Protein AF-A0A5D0V761-F1 (afdb_monomer)

Sequence (69 aa):
MRVRNLEFLWKDATSGGGGCPALYKTEGGYVVQGIKLDDATRAQLRQLADDEDGVFVPANVLDRLREIG

Solvent-accessible surface area (backbone atoms only — not comparable to full-atom values): 4582 Å² total; per-residue (Å²): 138,86,89,65,73,77,44,80,73,53,50,45,90,78,62,81,84,87,66,76,33,29,31,25,44,39,88,96,49,72,50,76,47,46,46,78,58,53,71,77,63,52,67,68,56,78,88,73,49,96,92,54,87,72,58,51,64,64,64,74,48,53,57,60,59,69,76,78,110

Secondary structure (DSSP, 8-state):
-----PEEEEE-TT-SSS---EEEEETTEEEEE-EEPPHHHHTTSSS--TT---EE--THHHHGGGG--

Foldseek 3Di:
DDFDDWAWDAWDPPPDDDDTWGWTDGVPGIDTDAAADDPVVFVVDPPADPPDGDHDDPCVRPPCVVVVD

Radius of gyration: 13.27 Å; Cα contacts (8 Å, |Δi|>4): 85; chains: 1; bounding box: 27×34×31 Å

Structure (mmCIF, N/CA/C/O backbone):
data_AF-A0A5D0V761-F1
#
_entry.id   AF-A0A5D0V761-F1
#
loop_
_atom_site.group_PDB
_atom_site.id
_atom_site.type_symbol
_atom_site.label_atom_id
_atom_site.label_alt_id
_atom_site.label_comp_id
_atom_site.label_asym_id
_atom_site.label_entity_id
_atom_site.label_seq_id
_atom_site.pdbx_PDB_ins_code
_atom_site.Cartn_x
_atom_site.Cartn_y
_atom_site.Cartn_z
_atom_site.occupancy
_atom_site.B_iso_or_equiv
_atom_site.auth_seq_id
_atom_site.auth_comp_id
_atom_site.auth_asym_id
_atom_site.auth_atom_id
_atom_site.pdbx_PDB_model_num
ATOM 1 N N . MET A 1 1 ? -12.664 -7.197 -5.229 1.00 63.41 1 MET A N 1
ATOM 2 C CA . MET A 1 1 ? -13.298 -6.464 -4.101 1.00 63.41 1 MET A CA 1
ATOM 3 C C . MET A 1 1 ? -13.728 -5.061 -4.543 1.00 63.41 1 MET A C 1
ATOM 5 O O . MET A 1 1 ? -13.005 -4.441 -5.311 1.00 63.41 1 MET A O 1
ATOM 9 N N . ARG A 1 2 ? -14.884 -4.540 -4.100 1.00 73.00 2 ARG A N 1
ATOM 10 C CA . ARG A 1 2 ? -15.235 -3.111 -4.256 1.00 73.00 2 ARG A CA 1
ATOM 11 C C . ARG A 1 2 ? -15.154 -2.445 -2.890 1.00 73.00 2 ARG A C 1
ATOM 13 O O . ARG A 1 2 ? -16.027 -2.676 -2.061 1.00 73.00 2 ARG A O 1
ATOM 20 N N . VAL A 1 3 ? -14.131 -1.627 -2.682 1.00 73.56 3 VAL A N 1
ATOM 21 C CA . VAL A 1 3 ? -14.006 -0.813 -1.472 1.00 73.56 3 VAL A CA 1
ATOM 22 C C . VAL A 1 3 ? -14.863 0.442 -1.641 1.00 73.56 3 VAL A C 1
ATOM 24 O O . VAL A 1 3 ? -14.810 1.094 -2.685 1.00 73.56 3 VAL A O 1
ATOM 27 N N . ARG A 1 4 ? -15.695 0.755 -0.648 1.00 77.56 4 ARG A N 1
ATOM 28 C CA . ARG A 1 4 ? -16.491 1.990 -0.581 1.00 77.56 4 ARG A CA 1
AT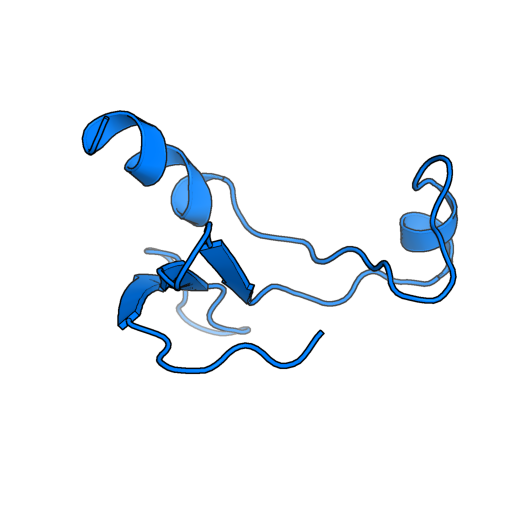OM 29 C C . ARG A 1 4 ? -15.986 2.808 0.610 1.00 77.56 4 ARG A C 1
ATOM 31 O O . ARG A 1 4 ? -15.483 2.223 1.560 1.00 77.56 4 ARG A O 1
ATOM 38 N N . ASN A 1 5 ? -16.118 4.134 0.554 1.00 87.06 5 ASN A N 1
ATOM 39 C CA . ASN A 1 5 ? -15.757 5.053 1.645 1.00 87.06 5 ASN A CA 1
ATOM 40 C C . ASN A 1 5 ? -14.285 4.931 2.092 1.00 87.06 5 ASN A C 1
ATOM 42 O O . ASN A 1 5 ? -13.974 4.312 3.107 1.00 87.06 5 ASN A O 1
ATOM 46 N N . LEU A 1 6 ? -13.374 5.519 1.314 1.00 92.88 6 LEU A N 1
ATOM 47 C CA . LEU A 1 6 ? -11.966 5.636 1.696 1.00 92.88 6 LEU A CA 1
ATOM 48 C C . LEU A 1 6 ? -11.761 6.899 2.535 1.00 92.88 6 LEU A C 1
ATOM 50 O O . LEU A 1 6 ? -11.949 8.008 2.037 1.00 92.88 6 LEU A O 1
ATOM 54 N N . GLU A 1 7 ? -11.337 6.732 3.781 1.00 94.19 7 GLU A N 1
ATOM 55 C CA . GLU A 1 7 ? -10.849 7.827 4.618 1.00 94.19 7 GLU A CA 1
ATOM 56 C C . GLU A 1 7 ? -9.336 7.947 4.424 1.00 94.19 7 GLU A C 1
ATOM 58 O O . GLU A 1 7 ? -8.58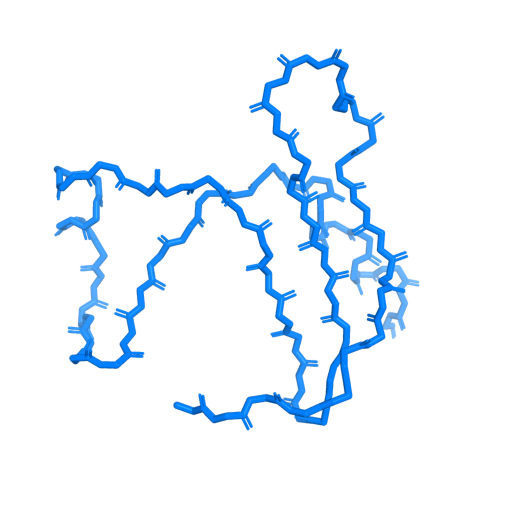9 7.018 4.725 1.00 94.19 7 GLU A O 1
ATOM 63 N N . PHE A 1 8 ? -8.873 9.076 3.892 1.00 93.00 8 PHE A N 1
ATOM 64 C CA . PHE A 1 8 ? -7.441 9.345 3.782 1.00 93.00 8 PHE A CA 1
ATOM 65 C C . PHE A 1 8 ? -6.828 9.516 5.172 1.00 93.00 8 PHE A C 1
ATOM 67 O O . PHE A 1 8 ? -7.319 10.321 5.960 1.00 93.00 8 PHE A O 1
ATOM 74 N N . LEU A 1 9 ? -5.733 8.804 5.442 1.00 92.06 9 LEU A N 1
ATOM 75 C CA . LEU A 1 9 ? -5.007 8.936 6.701 1.00 92.06 9 LEU A CA 1
ATOM 76 C C . LEU A 1 9 ? -3.767 9.814 6.523 1.00 92.06 9 LEU A C 1
ATOM 78 O O . LEU A 1 9 ? -3.699 10.932 7.029 1.00 92.06 9 LEU A O 1
ATOM 82 N N . TRP A 1 10 ? -2.776 9.314 5.786 1.00 91.88 10 TRP A N 1
ATOM 83 C CA . TRP A 1 10 ? -1.549 10.042 5.480 1.00 91.88 10 TRP A CA 1
ATOM 84 C C . TRP A 1 10 ? -0.866 9.466 4.238 1.00 91.88 10 TRP A C 1
ATOM 86 O O . TRP A 1 10 ? -1.232 8.416 3.706 1.00 91.88 10 TRP A O 1
ATOM 96 N N . LYS A 1 11 ? 0.157 10.182 3.780 1.00 89.19 11 LYS A N 1
ATOM 97 C CA . LYS A 1 11 ? 1.027 9.806 2.667 1.00 89.19 11 LYS A CA 1
ATOM 98 C C . LYS A 1 11 ? 2.485 9.856 3.090 1.00 89.19 11 LYS A C 1
ATOM 100 O O . LYS A 1 11 ? 2.804 10.379 4.158 1.00 89.19 11 LYS A O 1
ATOM 105 N N . ASP A 1 12 ? 3.345 9.335 2.228 1.00 82.50 12 ASP A N 1
ATOM 106 C CA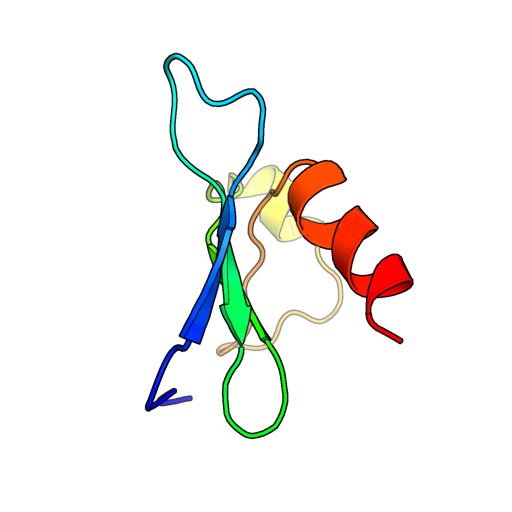 . ASP A 1 12 ? 4.791 9.457 2.362 1.00 82.50 12 ASP A CA 1
ATOM 107 C C . ASP A 1 12 ? 5.199 10.914 2.670 1.00 82.50 12 ASP A C 1
ATOM 109 O O . ASP A 1 12 ? 4.838 11.855 1.953 1.00 82.50 12 ASP A O 1
ATOM 113 N N . ALA A 1 13 ? 5.935 11.086 3.771 1.00 73.50 13 ALA A N 1
ATOM 114 C CA . ALA A 1 13 ? 6.364 12.378 4.293 1.00 73.50 13 ALA A CA 1
ATOM 115 C C . ALA A 1 13 ? 7.486 13.031 3.465 1.00 73.50 13 ALA A C 1
ATOM 117 O O . ALA A 1 13 ? 7.733 14.224 3.628 1.00 73.50 13 ALA A O 1
ATOM 118 N N . THR A 1 14 ? 8.158 12.280 2.586 1.00 69.00 14 THR A N 1
ATOM 119 C CA . THR A 1 14 ? 9.295 12.772 1.788 1.00 69.00 14 THR A CA 1
ATOM 120 C C . THR A 1 14 ? 8.972 12.929 0.299 1.00 6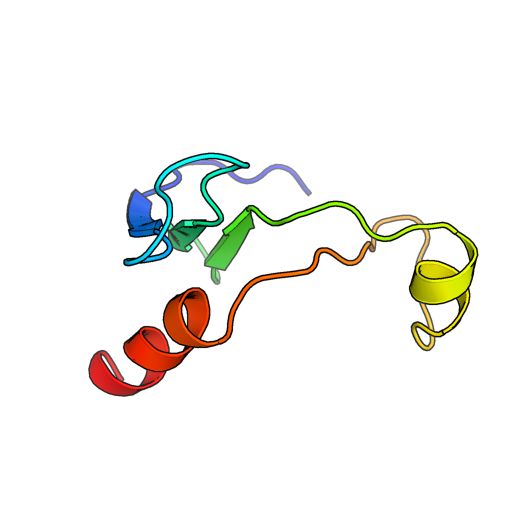9.00 14 THR A C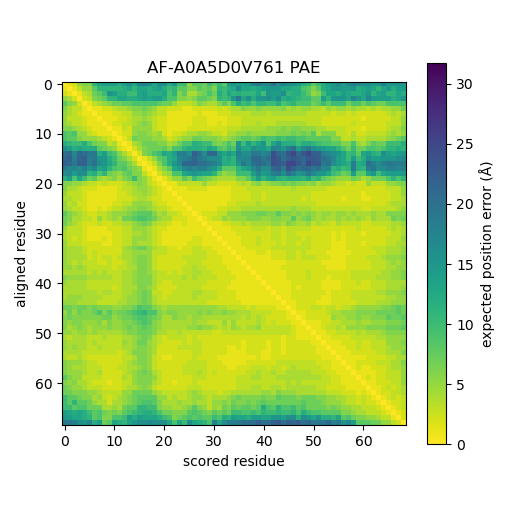 1
ATOM 122 O O . THR A 1 14 ? 9.872 13.206 -0.497 1.00 69.00 14 THR A O 1
ATOM 125 N N . SER A 1 15 ? 7.700 12.809 -0.110 1.00 62.91 15 SER A N 1
ATOM 126 C CA . SER A 1 15 ? 7.310 12.810 -1.527 1.00 62.91 15 SER A CA 1
ATOM 127 C C . SER A 1 15 ? 7.480 14.195 -2.190 1.00 62.91 15 SER A C 1
ATOM 129 O O . SER A 1 15 ? 6.539 14.991 -2.251 1.00 62.91 15 SER A O 1
ATOM 131 N N . GLY A 1 16 ? 8.682 14.492 -2.686 1.00 52.66 16 GLY A N 1
ATOM 132 C CA . GLY A 1 16 ? 9.013 15.730 -3.399 1.00 52.66 16 GLY A CA 1
ATOM 133 C C . GLY A 1 16 ? 9.002 15.635 -4.930 1.00 52.66 16 GLY A C 1
ATOM 134 O O . GLY A 1 16 ? 9.077 16.676 -5.573 1.00 52.66 16 GLY A O 1
ATOM 135 N N . GLY A 1 17 ? 8.906 14.444 -5.550 1.00 54.72 17 GLY A N 1
ATOM 136 C CA . GLY A 1 17 ? 9.108 14.389 -7.010 1.00 54.72 17 GLY A CA 1
ATOM 137 C C . GLY A 1 17 ? 8.779 13.128 -7.820 1.00 54.72 17 GLY A C 1
ATOM 138 O O . GLY A 1 17 ? 9.110 13.129 -8.999 1.00 54.72 17 GLY A O 1
ATOM 139 N N . GLY A 1 18 ? 8.152 12.069 -7.286 1.00 58.50 18 GLY A N 1
ATOM 140 C CA . GLY A 1 18 ? 8.038 10.807 -8.057 1.00 58.50 18 GLY A CA 1
ATOM 141 C C . GLY A 1 18 ? 6.824 9.912 -7.807 1.00 58.50 18 GLY A C 1
ATOM 142 O O . GLY A 1 18 ? 6.819 8.768 -8.246 1.00 58.50 18 GLY A O 1
ATOM 143 N N . GLY A 1 19 ? 5.801 10.406 -7.109 1.00 65.50 19 GLY A N 1
ATOM 144 C CA . GLY A 1 19 ? 4.630 9.625 -6.694 1.00 65.50 19 GLY A CA 1
ATOM 145 C C . GLY A 1 19 ? 4.326 9.838 -5.214 1.00 65.50 19 GLY A C 1
ATOM 146 O O . GLY A 1 19 ? 5.212 10.192 -4.443 1.00 65.50 19 GLY A O 1
ATOM 147 N N . CYS A 1 20 ? 3.063 9.677 -4.816 1.00 84.75 20 CYS A N 1
ATOM 148 C CA . CYS A 1 20 ? 2.620 9.887 -3.434 1.00 84.75 20 CYS A CA 1
ATOM 149 C C . CYS A 1 20 ? 1.984 8.604 -2.880 1.00 84.75 20 CYS A C 1
ATOM 151 O O . CYS A 1 20 ? 0.756 8.509 -2.884 1.00 84.75 20 CYS A O 1
ATOM 153 N N . PRO A 1 21 ? 2.783 7.612 -2.438 1.00 90.44 21 PRO A N 1
ATOM 154 C CA . PRO A 1 21 ? 2.262 6.471 -1.696 1.00 90.44 21 PRO A CA 1
ATOM 155 C C . PRO A 1 21 ? 1.439 6.926 -0.487 1.00 90.44 21 PRO A C 1
ATOM 157 O O . PRO A 1 21 ? 1.826 7.877 0.198 1.00 90.44 21 PRO A O 1
ATOM 160 N N . ALA A 1 22 ? 0.303 6.278 -0.241 1.00 92.75 22 ALA A N 1
ATOM 161 C CA . ALA A 1 22 ? -0.679 6.727 0.741 1.00 92.75 22 ALA A CA 1
ATOM 162 C C . ALA A 1 22 ? -1.442 5.570 1.386 1.00 92.75 22 ALA A C 1
ATOM 164 O O . ALA A 1 22 ? -1.598 4.500 0.795 1.00 92.75 22 ALA A O 1
ATOM 165 N N . LEU A 1 23 ? -1.937 5.821 2.595 1.00 94.25 23 LEU A N 1
ATOM 166 C CA . LEU A 1 23 ? -2.755 4.895 3.360 1.00 94.25 23 LEU A CA 1
ATOM 167 C C . LEU A 1 23 ? -4.161 5.467 3.556 1.00 94.25 23 LEU A C 1
ATOM 169 O O . LEU A 1 23 ? -4.335 6.632 3.926 1.00 94.25 23 LEU A O 1
ATOM 173 N N . TYR A 1 24 ? -5.155 4.613 3.348 1.00 94.50 24 TYR A N 1
ATOM 174 C CA . TYR A 1 24 ? -6.563 4.917 3.552 1.00 94.50 24 TYR A CA 1
ATOM 175 C C . TYR A 1 24 ? -7.177 3.897 4.506 1.00 94.50 24 TYR A C 1
ATOM 177 O O . TYR A 1 24 ? -6.855 2.710 4.435 1.00 94.50 24 TYR A O 1
ATOM 185 N N . LYS A 1 25 ? -8.096 4.334 5.363 1.00 93.69 25 LYS A N 1
ATOM 186 C CA . LYS A 1 25 ? -8.952 3.452 6.156 1.00 93.69 25 LYS A CA 1
ATOM 187 C C . LYS A 1 25 ? -10.242 3.165 5.398 1.00 93.69 25 LYS A C 1
ATOM 189 O O . LYS A 1 25 ? -10.755 4.012 4.666 1.00 93.69 25 LYS A O 1
ATOM 194 N N . THR A 1 26 ? -10.763 1.962 5.577 1.00 94.06 26 THR A N 1
ATOM 195 C CA . THR A 1 26 ? -12.067 1.558 5.058 1.00 94.06 26 THR A CA 1
ATOM 196 C C . THR A 1 26 ? -12.729 0.555 6.003 1.00 94.06 26 THR A C 1
ATOM 198 O O . THR A 1 26 ? -12.160 0.154 7.021 1.00 94.06 26 THR A O 1
ATOM 201 N N . GLU A 1 27 ? -13.950 0.148 5.680 1.00 92.69 27 GLU A N 1
ATOM 202 C CA . GLU A 1 27 ? -14.653 -0.904 6.403 1.00 92.69 27 GLU A CA 1
ATOM 203 C C . GLU A 1 27 ? -13.873 -2.224 6.296 1.00 92.69 27 GLU A C 1
ATOM 205 O O . GLU A 1 27 ? -13.626 -2.736 5.205 1.00 92.69 27 GLU A O 1
ATOM 210 N N . GLY A 1 28 ? -13.467 -2.770 7.444 1.00 89.44 28 GLY A N 1
ATOM 211 C CA . GLY A 1 28 ? -12.759 -4.050 7.523 1.00 89.44 28 GLY A CA 1
ATOM 212 C C . GLY A 1 28 ? -11.242 -3.985 7.319 1.00 89.44 28 GLY A C 1
ATOM 213 O O . GLY A 1 28 ? -10.601 -5.030 7.385 1.00 89.44 28 GLY A O 1
ATOM 214 N N . GLY A 1 29 ? -10.645 -2.803 7.117 1.00 92.06 29 GLY A N 1
ATOM 215 C CA . GLY A 1 29 ? -9.188 -2.694 7.040 1.00 92.06 29 GLY A CA 1
ATOM 216 C C . GLY A 1 29 ? -8.669 -1.405 6.412 1.00 92.06 29 GLY A C 1
ATOM 217 O O . GLY A 1 29 ? -9.193 -0.314 6.641 1.00 92.06 29 GLY A O 1
ATOM 218 N N . TYR A 1 30 ? -7.606 -1.548 5.624 1.00 93.81 30 TYR A N 1
ATOM 219 C CA . TYR A 1 30 ? -6.877 -0.440 5.018 1.00 93.81 30 TYR A CA 1
ATOM 220 C C . TYR A 1 30 ? -6.652 -0.679 3.527 1.00 93.81 30 TYR A C 1
ATOM 222 O O . TYR A 1 30 ? -6.515 -1.817 3.083 1.00 93.81 30 TYR A O 1
ATOM 230 N N . VAL A 1 31 ? -6.567 0.408 2.765 1.00 94.50 31 VAL A N 1
ATOM 231 C CA . VAL A 1 31 ? -6.131 0.400 1.367 1.00 94.50 31 VAL A CA 1
ATOM 232 C C . VAL A 1 31 ? -4.802 1.133 1.267 1.00 94.50 31 VAL A C 1
ATOM 234 O O . VAL A 1 31 ? -4.653 2.241 1.783 1.00 94.50 31 VAL A O 1
ATOM 237 N N . VAL A 1 32 ? -3.845 0.509 0.583 1.00 93.94 32 VAL A N 1
ATOM 238 C CA . VAL A 1 32 ? -2.501 1.044 0.370 1.00 93.94 32 VAL A CA 1
ATOM 239 C C . VAL A 1 32 ? -2.349 1.431 -1.097 1.00 93.94 32 VAL A C 1
ATOM 241 O O . VAL A 1 32 ? -2.450 0.590 -1.988 1.00 93.94 32 VAL A O 1
ATOM 244 N N . GLN A 1 33 ? -2.086 2.709 -1.355 1.00 93.06 33 GLN A N 1
ATOM 245 C CA . GLN A 1 33 ? -1.638 3.182 -2.658 1.00 93.06 33 GLN A CA 1
ATOM 246 C C . GLN A 1 33 ? -0.110 3.161 -2.685 1.00 93.06 33 GLN A C 1
ATOM 248 O O . GLN A 1 33 ? 0.532 3.820 -1.868 1.00 93.06 33 GLN A O 1
ATOM 253 N N . GLY A 1 34 ? 0.468 2.449 -3.651 1.00 93.06 34 GLY A N 1
ATOM 254 C CA . GLY A 1 34 ? 1.914 2.327 -3.800 1.00 93.06 34 GLY A CA 1
ATOM 255 C C . GLY A 1 34 ? 2.386 2.331 -5.248 1.00 93.06 34 GLY A C 1
ATOM 256 O O . GLY A 1 34 ? 1.623 2.587 -6.181 1.00 93.06 34 GLY A O 1
ATOM 257 N N . ILE A 1 35 ? 3.675 2.063 -5.419 1.00 91.81 35 ILE A N 1
ATOM 258 C CA . ILE A 1 35 ? 4.337 1.927 -6.715 1.00 91.81 35 ILE A CA 1
ATOM 259 C C . ILE A 1 35 ? 4.132 0.492 -7.205 1.00 91.81 35 ILE A C 1
ATOM 261 O O . ILE A 1 35 ? 4.315 -0.458 -6.444 1.00 91.81 35 ILE A O 1
ATOM 265 N N . LYS A 1 36 ? 3.744 0.327 -8.473 1.00 93.81 36 LYS A N 1
ATOM 266 C CA . LYS A 1 36 ? 3.593 -1.002 -9.078 1.00 93.81 36 LYS A CA 1
ATOM 267 C C . LYS A 1 36 ? 4.935 -1.730 -9.105 1.00 93.81 36 LYS A C 1
ATOM 26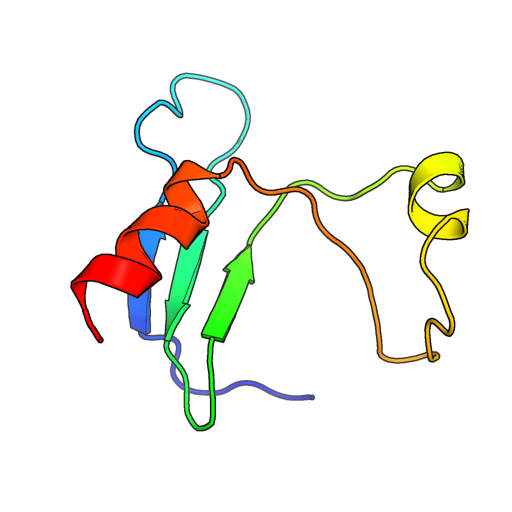9 O O . LYS A 1 36 ? 5.953 -1.124 -9.431 1.00 93.81 36 LYS A O 1
ATOM 274 N N . LEU A 1 37 ? 4.910 -3.019 -8.789 1.00 95.56 37 LEU A N 1
ATOM 275 C CA . LEU A 1 37 ? 6.072 -3.889 -8.938 1.00 95.56 37 LEU A CA 1
ATOM 276 C C . LEU A 1 37 ? 6.283 -4.229 -10.418 1.00 95.56 37 LEU A C 1
ATOM 278 O O . LEU A 1 37 ? 5.319 -4.303 -11.181 1.00 95.56 37 LEU A O 1
ATOM 282 N N . ASP A 1 38 ? 7.536 -4.441 -10.817 1.00 96.31 38 ASP A N 1
ATOM 283 C CA . ASP A 1 38 ? 7.830 -5.088 -12.097 1.00 96.31 38 ASP A CA 1
ATOM 284 C C . ASP A 1 38 ? 7.514 -6.593 -12.038 1.00 96.31 38 ASP A C 1
ATOM 286 O O . ASP A 1 38 ? 7.359 -7.171 -10.958 1.00 96.31 38 ASP A O 1
ATOM 290 N N . ASP A 1 39 ? 7.417 -7.239 -13.203 1.00 96.12 39 ASP A N 1
ATOM 291 C CA . ASP A 1 39 ? 7.016 -8.648 -13.302 1.00 96.12 39 ASP A CA 1
ATOM 292 C C . ASP A 1 39 ? 7.974 -9.585 -12.554 1.00 96.12 39 ASP A C 1
ATOM 294 O O . ASP A 1 39 ? 7.539 -10.544 -11.914 1.00 96.12 39 ASP A O 1
ATOM 298 N N . ALA A 1 40 ? 9.278 -9.292 -12.588 1.00 97.50 40 ALA A N 1
ATOM 299 C CA . ALA A 1 40 ? 10.299 -10.097 -11.923 1.00 97.50 40 ALA A CA 1
ATOM 300 C C . ALA A 1 40 ? 10.192 -10.023 -10.391 1.00 97.50 40 ALA A C 1
ATOM 302 O O . ALA A 1 40 ? 10.384 -11.026 -9.703 1.00 97.50 40 ALA A O 1
ATOM 303 N N . THR A 1 41 ? 9.869 -8.853 -9.844 1.00 97.38 41 THR A N 1
ATOM 304 C CA . THR A 1 41 ? 9.643 -8.644 -8.410 1.00 97.38 41 THR A CA 1
ATOM 305 C C . THR A 1 41 ? 8.292 -9.208 -7.991 1.00 97.38 41 THR A C 1
ATOM 307 O O . THR A 1 41 ? 8.204 -9.915 -6.988 1.00 97.38 41 THR A O 1
ATOM 310 N N . ARG A 1 42 ? 7.243 -8.974 -8.787 1.00 96.81 42 ARG A N 1
ATOM 311 C CA . ARG A 1 42 ? 5.899 -9.520 -8.558 1.00 96.81 42 ARG A CA 1
ATOM 312 C C . ARG A 1 42 ? 5.904 -11.051 -8.522 1.00 96.81 42 ARG A C 1
ATOM 314 O O . ARG A 1 42 ? 5.241 -11.634 -7.671 1.00 96.81 42 ARG A O 1
ATOM 321 N N . ALA A 1 43 ? 6.696 -11.706 -9.373 1.00 96.00 43 ALA A N 1
ATOM 322 C CA . ALA A 1 43 ? 6.837 -13.165 -9.398 1.00 96.00 43 ALA A CA 1
ATOM 323 C C . ALA A 1 43 ? 7.471 -13.764 -8.124 1.00 96.00 43 ALA A C 1
ATOM 325 O O . ALA A 1 43 ? 7.388 -14.973 -7.914 1.00 96.00 43 ALA A O 1
ATOM 326 N N . GLN A 1 44 ? 8.095 -12.948 -7.266 1.00 97.12 44 GLN A N 1
ATOM 327 C CA . GLN A 1 44 ? 8.645 -13.399 -5.981 1.00 97.12 44 GLN A CA 1
ATOM 328 C C . GLN A 1 44 ? 7.581 -13.486 -4.874 1.00 97.12 44 GLN A C 1
ATOM 330 O O . GLN A 1 44 ? 7.850 -14.051 -3.809 1.00 97.12 44 GLN A O 1
ATOM 335 N N . LEU A 1 45 ? 6.380 -12.940 -5.099 1.00 96.62 45 LEU A N 1
ATOM 336 C CA . LEU A 1 45 ? 5.263 -13.050 -4.164 1.00 96.62 45 LEU A CA 1
ATOM 337 C C . LEU A 1 45 ? 4.797 -14.508 -4.061 1.00 96.62 45 LEU A C 1
ATOM 339 O O . LEU A 1 45 ? 4.772 -15.256 -5.038 1.00 96.62 45 LEU A O 1
ATOM 343 N N . ARG A 1 46 ? 4.440 -14.936 -2.849 1.00 95.50 46 ARG A N 1
ATOM 344 C CA . ARG A 1 46 ? 4.044 -16.322 -2.573 1.00 95.50 46 ARG A CA 1
ATOM 345 C C . ARG A 1 46 ? 2.529 -16.460 -2.642 1.00 95.50 46 ARG A C 1
ATOM 347 O O . ARG A 1 46 ? 1.840 -15.668 -2.018 1.00 95.50 46 ARG A O 1
ATOM 354 N N . GLN A 1 47 ? 2.052 -17.512 -3.313 1.00 93.50 47 GLN A N 1
ATOM 355 C CA . GLN A 1 47 ? 0.633 -17.911 -3.343 1.00 93.50 47 GLN A CA 1
ATOM 356 C C . GLN A 1 47 ? -0.331 -16.822 -3.847 1.00 93.50 47 GLN A C 1
ATOM 358 O O . GLN A 1 47 ? -1.474 -16.786 -3.415 1.00 93.50 47 GLN A O 1
ATOM 363 N N . LEU A 1 48 ? 0.125 -15.971 -4.769 1.00 92.88 48 LEU A N 1
ATOM 364 C CA . LEU A 1 48 ? -0.675 -14.876 -5.310 1.00 92.88 48 LEU A CA 1
ATOM 365 C C . LEU A 1 48 ? -1.902 -15.413 -6.065 1.00 92.88 48 LEU A C 1
ATOM 367 O O . LEU A 1 48 ? -1.745 -16.062 -7.104 1.00 92.88 48 LEU A O 1
ATOM 371 N N . ALA A 1 49 ? -3.101 -15.161 -5.540 1.00 93.31 49 ALA A N 1
ATOM 372 C CA . ALA A 1 49 ? -4.355 -15.501 -6.209 1.00 93.31 49 ALA A CA 1
ATOM 373 C C . ALA A 1 49 ? -4.677 -14.524 -7.357 1.00 93.31 49 ALA A C 1
ATOM 375 O O . ALA A 1 49 ? -4.083 -13.451 -7.472 1.00 93.31 49 ALA A O 1
ATOM 376 N N . ASP A 1 50 ? -5.645 -14.882 -8.206 1.00 92.50 50 ASP A N 1
ATOM 377 C CA . ASP A 1 50 ? -6.036 -14.077 -9.376 1.00 92.50 50 ASP A CA 1
ATOM 378 C C . ASP A 1 50 ? -6.530 -12.663 -9.012 1.00 92.50 50 ASP A C 1
ATOM 380 O O . ASP A 1 50 ? -6.460 -11.749 -9.836 1.00 92.50 50 ASP A O 1
ATOM 384 N N . ASP A 1 51 ? -7.042 -12.473 -7.793 1.00 91.88 51 ASP A N 1
ATOM 385 C CA . ASP A 1 51 ? -7.542 -11.197 -7.280 1.00 91.88 51 ASP A CA 1
ATOM 386 C C . ASP A 1 51 ? -6.595 -10.505 -6.286 1.00 91.88 51 ASP A C 1
ATOM 388 O O . ASP A 1 51 ? -6.974 -9.503 -5.671 1.00 91.88 51 ASP A O 1
ATOM 392 N N . GLU A 1 52 ? -5.353 -10.984 -6.182 1.00 94.12 52 GLU A N 1
ATOM 393 C CA . GLU A 1 52 ? -4.303 -10.413 -5.343 1.00 94.12 52 GLU A CA 1
ATOM 394 C C . GLU A 1 52 ? -3.195 -9.748 -6.171 1.00 94.12 52 GLU A C 1
ATOM 396 O O . GLU A 1 52 ? -2.832 -10.171 -7.274 1.00 94.12 52 GLU A O 1
ATOM 401 N N . ASP A 1 53 ? -2.615 -8.684 -5.615 1.00 95.56 53 ASP A N 1
ATOM 402 C CA . ASP A 1 53 ? -1.457 -8.020 -6.206 1.00 95.56 53 ASP A CA 1
ATOM 403 C C . ASP A 1 53 ? -0.595 -7.320 -5.146 1.00 95.56 53 ASP A C 1
ATOM 405 O O . ASP A 1 53 ? -1.025 -7.099 -4.011 1.00 95.56 53 ASP A O 1
ATOM 409 N N . GLY A 1 54 ? 0.631 -6.959 -5.527 1.00 94.81 54 GLY A N 1
ATOM 410 C CA . GLY A 1 54 ? 1.588 -6.262 -4.676 1.00 94.81 54 GLY A CA 1
ATOM 411 C C . GLY A 1 54 ? 1.903 -4.851 -5.165 1.00 94.81 54 GLY A C 1
ATOM 412 O O . GLY A 1 54 ? 2.065 -4.597 -6.359 1.00 94.81 54 GLY A O 1
ATOM 413 N N . VAL A 1 55 ? 2.069 -3.930 -4.217 1.00 95.06 55 VAL A N 1
ATOM 414 C CA . VAL A 1 55 ? 2.638 -2.601 -4.462 1.00 95.06 55 VAL A CA 1
ATOM 415 C C . VAL A 1 55 ? 3.760 -2.331 -3.472 1.00 95.06 55 VAL A C 1
AT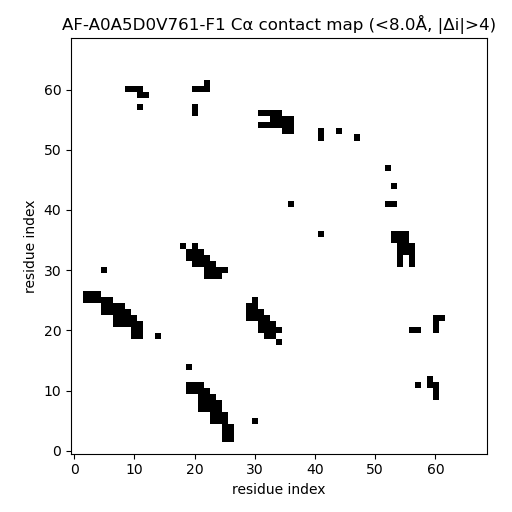OM 417 O O . VAL A 1 55 ? 3.714 -2.764 -2.321 1.00 95.06 55 VAL A O 1
ATOM 420 N N . PHE A 1 56 ? 4.764 -1.582 -3.907 1.00 93.19 56 PHE A N 1
ATOM 421 C CA . PHE A 1 56 ? 5.789 -1.059 -3.022 1.00 93.19 56 PHE A CA 1
ATOM 422 C C . PHE A 1 56 ? 5.305 0.227 -2.346 1.00 93.19 56 PHE A C 1
ATOM 424 O O . PHE A 1 56 ? 4.829 1.152 -3.012 1.00 93.19 56 PHE A O 1
ATOM 431 N N . VAL A 1 57 ? 5.496 0.318 -1.031 1.00 91.31 57 VAL A N 1
ATOM 432 C CA . VAL A 1 57 ? 5.358 1.560 -0.267 1.00 91.31 57 VAL A CA 1
ATOM 433 C C . VAL A 1 57 ? 6.549 1.743 0.671 1.00 91.31 57 VAL A C 1
ATOM 435 O O . VAL A 1 57 ? 7.034 0.756 1.228 1.00 91.31 57 VAL A O 1
ATOM 438 N N . PRO A 1 58 ? 7.030 2.980 0.884 1.00 89.94 58 PRO A N 1
ATOM 439 C CA . PRO A 1 58 ? 8.043 3.234 1.896 1.00 89.94 58 PRO A CA 1
ATOM 440 C C . PRO A 1 58 ? 7.497 2.949 3.304 1.00 89.94 58 PRO A C 1
ATOM 442 O O . PRO A 1 58 ? 6.308 3.134 3.573 1.00 89.94 58 PRO A O 1
ATOM 445 N N . ALA A 1 59 ? 8.374 2.520 4.215 1.00 89.56 59 ALA A N 1
ATOM 446 C CA . ALA A 1 59 ? 7.989 2.079 5.560 1.00 89.56 59 ALA A CA 1
ATOM 447 C C . ALA A 1 59 ? 7.201 3.140 6.347 1.00 89.56 59 ALA A C 1
ATOM 449 O O . ALA A 1 59 ? 6.229 2.805 7.017 1.00 89.56 59 ALA A O 1
ATOM 450 N N . ASN A 1 60 ? 7.526 4.425 6.170 1.00 86.38 60 ASN A N 1
ATOM 451 C CA . ASN A 1 60 ? 6.848 5.534 6.847 1.00 86.38 60 ASN A CA 1
ATOM 452 C C . ASN A 1 60 ? 5.343 5.648 6.524 1.00 86.38 60 ASN A C 1
ATOM 454 O O . ASN A 1 60 ? 4.603 6.266 7.292 1.00 86.38 60 ASN A O 1
ATOM 458 N N . VAL A 1 61 ? 4.876 5.056 5.418 1.00 88.31 61 VAL A N 1
ATOM 459 C CA . VAL A 1 61 ? 3.447 4.943 5.095 1.00 88.31 61 VAL A CA 1
ATOM 460 C C . VAL A 1 61 ? 2.752 3.990 6.066 1.00 88.31 61 VAL A C 1
ATOM 462 O O . VAL A 1 61 ? 1.589 4.207 6.391 1.00 88.31 61 VAL A O 1
ATOM 465 N N . LEU A 1 62 ? 3.450 2.969 6.564 1.00 89.88 62 LEU A N 1
ATOM 466 C CA . LEU A 1 62 ? 2.891 1.963 7.464 1.00 89.88 62 LEU A CA 1
ATOM 467 C C . LEU A 1 62 ? 3.287 2.165 8.929 1.00 89.88 62 LEU A C 1
ATOM 469 O O . LEU A 1 62 ? 2.506 1.812 9.801 1.00 89.88 62 LEU A O 1
ATOM 473 N N . ASP A 1 63 ? 4.449 2.745 9.228 1.00 89.56 63 ASP A N 1
ATOM 474 C CA . ASP A 1 63 ? 4.961 2.843 10.605 1.00 89.56 63 ASP A CA 1
ATOM 475 C C . ASP A 1 63 ? 3.985 3.554 11.552 1.00 89.56 63 ASP A C 1
ATOM 477 O O . ASP A 1 63 ? 3.766 3.105 12.677 1.00 89.56 63 ASP A O 1
ATOM 481 N N . ARG A 1 64 ? 3.303 4.589 11.055 1.00 83.62 64 ARG A N 1
ATOM 482 C CA . ARG A 1 64 ? 2.299 5.347 11.814 1.00 83.62 64 ARG A CA 1
ATOM 483 C C . ARG A 1 64 ? 1.055 4.533 12.191 1.00 83.62 64 ARG A C 1
ATOM 485 O O . ARG A 1 64 ? 0.349 4.924 13.112 1.00 83.62 64 ARG A O 1
ATOM 492 N N . LEU A 1 65 ? 0.784 3.387 11.5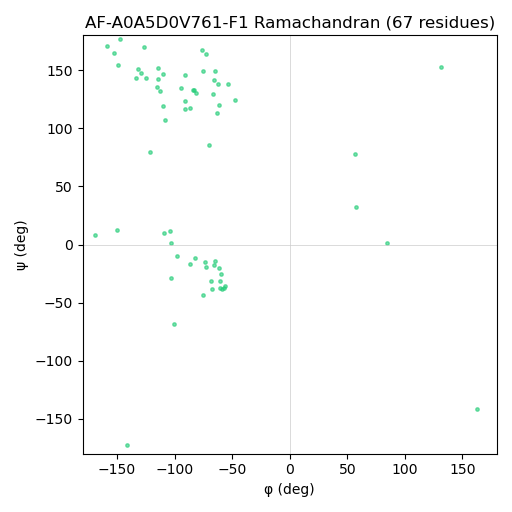46 1.00 85.12 65 LEU A N 1
ATOM 493 C CA . LEU A 1 65 ? -0.289 2.475 11.983 1.00 85.12 65 LEU A CA 1
ATOM 494 C C . LEU A 1 65 ? -0.048 1.954 13.402 1.00 85.12 65 LEU A C 1
ATOM 496 O O . LEU A 1 65 ? -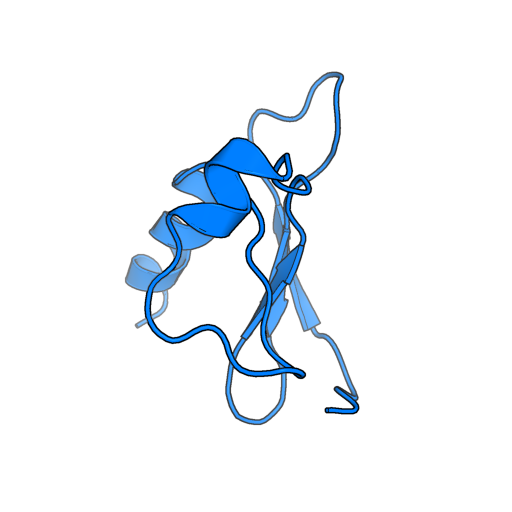1.006 1.703 14.123 1.00 85.12 65 LEU A O 1
ATOM 500 N N . ARG A 1 66 ? 1.217 1.791 13.807 1.00 79.12 66 ARG A N 1
ATOM 501 C CA . ARG A 1 66 ? 1.568 1.298 15.147 1.00 79.12 66 ARG A CA 1
ATOM 502 C C . ARG A 1 66 ? 1.319 2.329 16.244 1.00 79.12 66 ARG A C 1
ATOM 504 O O . ARG A 1 66 ? 1.254 1.953 17.401 1.00 79.12 66 ARG A O 1
ATOM 511 N N . GLU A 1 67 ? 1.213 3.604 15.885 1.00 75.25 67 GLU A N 1
ATOM 512 C CA . GLU A 1 67 ? 1.018 4.710 16.829 1.00 75.25 67 GLU A CA 1
ATOM 513 C C . GLU A 1 67 ? -0.466 4.955 17.146 1.00 75.25 67 GLU A C 1
ATOM 515 O O . GLU A 1 67 ? -0.785 5.633 18.118 1.00 75.25 67 GLU A O 1
ATOM 520 N N . ILE A 1 68 ? -1.373 4.419 16.321 1.00 70.75 68 ILE A N 1
ATOM 521 C CA . ILE A 1 68 ? -2.832 4.561 16.462 1.00 70.75 68 ILE A CA 1
ATOM 522 C C . ILE A 1 68 ? -3.520 3.311 17.039 1.00 70.75 68 ILE A C 1
ATOM 524 O O . ILE A 1 68 ? -4.748 3.303 17.146 1.00 70.75 68 ILE A O 1
ATOM 528 N N . GLY A 1 69 ? -2.755 2.266 17.373 1.00 57.41 69 GLY A N 1
ATOM 529 C CA . GLY A 1 69 ? -3.219 1.053 18.060 1.00 57.41 69 GLY A CA 1
ATOM 530 C C . GLY A 1 69 ? -2.724 1.002 19.496 1.00 57.41 69 GLY A C 1
ATOM 531 O O . GLY A 1 69 ? -3.453 0.418 20.326 1.00 57.41 69 GLY A O 1
#

pLDDT: mean 86.92, std 11.54, range [52.66, 97.5]

Mean predicted aligned error: 5.17 Å